Protein AF-A0A6A6WGK4-F1 (afdb_monomer)

Secondary structure (DSSP, 8-state):
----------------------PPP------------PPP-----HHHHHHHHHHHHHHHHHHHHHHHHHHHHHHHHHHHHHHHHHHHHHHHHHHHHHHHHHHHHHHT-

Organism: NCBI:txid470096

Solvent-accessible surface area (backbone atoms only — not comparable to full-atom values): 7154 Å² total; per-residue (Å²): 140,86,85,81,84,84,78,86,79,81,86,75,85,79,83,81,84,83,89,77,78,90,77,80,91,77,93,78,92,74,83,77,81,71,88,63,79,75,73,80,84,73,76,80,68,58,63,62,57,50,49,54,49,51,49,51,54,50,51,51,52,50,50,49,52,51,50,54,52,54,52,50,52,54,53,52,56,53,52,52,56,55,52,47,54,54,52,51,54,53,50,51,55,53,49,54,52,50,52,52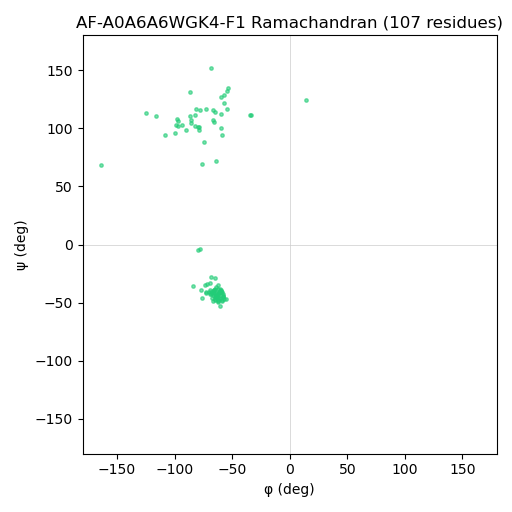,56,48,52,56,58,58,75,74,106

Radius of gyration: 38.35 Å; Cα contacts (8 Å, |Δi|>4): 0; chains: 1; bounding box: 80×57×101 Å

Structure (mmCIF, N/CA/C/O backbone):
data_AF-A0A6A6WGK4-F1
#
_entry.id   AF-A0A6A6WGK4-F1
#
loop_
_atom_site.group_PDB
_atom_site.id
_atom_site.type_symbol
_atom_site.label_atom_id
_atom_site.label_alt_id
_atom_site.label_comp_id
_atom_site.label_asym_id
_atom_site.label_entity_id
_atom_site.label_seq_id
_atom_site.pdbx_PDB_ins_code
_atom_site.Cartn_x
_atom_site.Cartn_y
_atom_site.Cartn_z
_atom_site.occupancy
_atom_site.B_iso_or_equiv
_atom_site.auth_seq_id
_atom_site.auth_comp_id
_atom_site.auth_asym_id
_atom_site.auth_atom_id
_atom_site.pdbx_PDB_model_num
ATOM 1 N N . MET A 1 1 ? -13.316 -50.966 -8.454 1.00 44.81 1 MET A N 1
ATOM 2 C CA . MET A 1 1 ? -12.811 -49.767 -7.752 1.00 44.81 1 MET A CA 1
ATOM 3 C C . MET A 1 1 ? -11.471 -49.378 -8.358 1.00 44.81 1 MET A C 1
ATOM 5 O O . MET A 1 1 ? -10.454 -49.970 -8.032 1.00 44.81 1 MET A O 1
ATOM 9 N N . SER A 1 2 ? -11.494 -48.462 -9.323 1.00 45.16 2 SER A N 1
ATOM 10 C CA . SER A 1 2 ? -10.332 -47.971 -10.069 1.00 45.16 2 SER A CA 1
ATOM 11 C C . SER A 1 2 ? -9.873 -46.643 -9.468 1.00 45.16 2 SER A C 1
ATOM 13 O O . SER A 1 2 ? -10.512 -45.615 -9.684 1.00 45.16 2 SER A O 1
ATOM 15 N N . SER A 1 3 ? -8.798 -46.672 -8.681 1.00 54.69 3 SER A N 1
ATOM 16 C CA . SER A 1 3 ? -8.192 -45.475 -8.092 1.00 54.69 3 SER A CA 1
ATOM 17 C C . SER A 1 3 ? -7.197 -44.872 -9.082 1.00 54.69 3 SER A C 1
ATOM 19 O O . SER A 1 3 ? -6.165 -45.475 -9.368 1.00 54.69 3 SER A O 1
ATOM 21 N N . GLN A 1 4 ? -7.523 -43.704 -9.635 1.00 61.12 4 GLN A N 1
ATOM 22 C CA . GLN A 1 4 ? -6.603 -42.905 -10.443 1.00 61.12 4 GLN A CA 1
ATOM 23 C C . GLN A 1 4 ? -6.002 -41.816 -9.553 1.00 61.12 4 GLN A C 1
ATOM 25 O O . GLN A 1 4 ? -6.682 -40.863 -9.177 1.00 61.12 4 GLN A O 1
ATOM 30 N N . ILE A 1 5 ? -4.721 -41.960 -9.210 1.00 63.06 5 ILE A N 1
ATOM 31 C CA . ILE A 1 5 ? -3.959 -40.926 -8.506 1.00 63.06 5 ILE A CA 1
ATOM 32 C C . ILE A 1 5 ? -3.400 -39.959 -9.550 1.00 63.06 5 ILE A C 1
ATOM 34 O O . ILE A 1 5 ? -2.455 -40.264 -10.278 1.00 63.06 5 ILE A O 1
ATOM 38 N N . VAL A 1 6 ? -3.999 -38.772 -9.593 1.00 58.84 6 VAL A N 1
ATOM 39 C CA . VAL A 1 6 ? -3.526 -37.598 -10.330 1.00 58.84 6 VAL A CA 1
ATOM 40 C C . VAL A 1 6 ? -2.196 -37.141 -9.728 1.00 58.84 6 VAL A C 1
ATOM 42 O O . VAL A 1 6 ? -2.145 -36.681 -8.589 1.00 58.84 6 VAL A O 1
ATOM 45 N N . LYS A 1 7 ? -1.103 -37.247 -10.488 1.00 52.06 7 LYS A N 1
ATOM 46 C CA . LYS A 1 7 ? 0.188 -36.644 -10.130 1.00 52.06 7 LYS A CA 1
ATOM 47 C C . LYS A 1 7 ? 0.339 -35.310 -10.855 1.00 52.06 7 LYS A C 1
ATOM 49 O O . LYS A 1 7 ? 0.583 -35.264 -12.057 1.00 52.06 7 LYS A O 1
ATOM 54 N N . PHE A 1 8 ? 0.202 -34.226 -10.096 1.00 55.59 8 PHE A N 1
ATOM 55 C CA . PHE A 1 8 ? 0.612 -32.881 -10.490 1.00 55.59 8 PHE A CA 1
ATOM 56 C C . PHE A 1 8 ? 2.122 -32.867 -10.776 1.00 55.59 8 PHE A C 1
ATOM 58 O O . PHE A 1 8 ? 2.935 -33.016 -9.866 1.00 55.59 8 PHE A O 1
ATOM 65 N N . ALA A 1 9 ? 2.508 -32.675 -12.037 1.00 54.62 9 ALA A N 1
ATOM 66 C CA . ALA A 1 9 ? 3.893 -32.424 -12.414 1.00 54.62 9 ALA A CA 1
ATOM 67 C C . ALA A 1 9 ? 4.156 -30.911 -12.403 1.00 54.62 9 ALA A C 1
ATOM 69 O O . ALA A 1 9 ? 3.846 -30.196 -13.356 1.00 54.62 9 ALA A O 1
ATOM 70 N N . ALA A 1 10 ? 4.741 -30.422 -11.310 1.00 58.88 10 ALA A N 1
ATOM 71 C CA . ALA A 1 10 ? 5.312 -29.086 -11.238 1.00 58.88 10 ALA A CA 1
ATOM 72 C C . ALA A 1 10 ? 6.524 -29.000 -12.183 1.00 58.88 10 ALA A C 1
ATOM 74 O O . ALA A 1 10 ? 7.595 -29.534 -11.898 1.00 58.88 10 ALA A O 1
ATOM 75 N N . ARG A 1 11 ? 6.369 -28.322 -13.324 1.00 54.56 11 ARG A N 1
ATOM 76 C CA . ARG A 1 11 ? 7.488 -27.981 -14.212 1.00 54.56 11 ARG A CA 1
ATOM 77 C C . ARG A 1 11 ? 8.297 -26.834 -13.597 1.00 54.56 11 ARG A C 1
ATOM 79 O O . ARG A 1 11 ? 8.049 -25.671 -13.891 1.00 54.56 11 ARG A O 1
ATOM 86 N N . ARG A 1 12 ? 9.280 -27.158 -12.753 1.00 58.84 12 ARG A N 1
ATOM 87 C CA . ARG A 1 12 ? 10.412 -26.267 -12.451 1.00 58.84 12 ARG A CA 1
ATOM 88 C C . ARG A 1 12 ? 11.611 -26.713 -13.280 1.00 58.84 12 ARG A C 1
ATOM 90 O O . ARG A 1 12 ? 12.314 -27.645 -12.908 1.00 58.84 12 ARG A O 1
ATOM 97 N N . ALA A 1 13 ? 11.814 -26.068 -14.425 1.00 56.72 13 ALA A N 1
ATOM 98 C CA . ALA A 1 13 ? 13.013 -26.256 -15.229 1.00 56.72 13 ALA A CA 1
ATOM 99 C C . ALA A 1 13 ? 14.152 -25.423 -14.621 1.00 56.72 13 ALA A C 1
ATOM 101 O O . ALA A 1 13 ? 14.209 -24.210 -14.796 1.00 56.72 13 ALA A O 1
ATOM 102 N N . PHE A 1 14 ? 15.039 -26.085 -13.882 1.00 61.16 14 PHE A N 1
ATOM 103 C CA . PHE A 1 14 ? 16.356 -25.557 -13.543 1.00 61.16 14 PHE A CA 1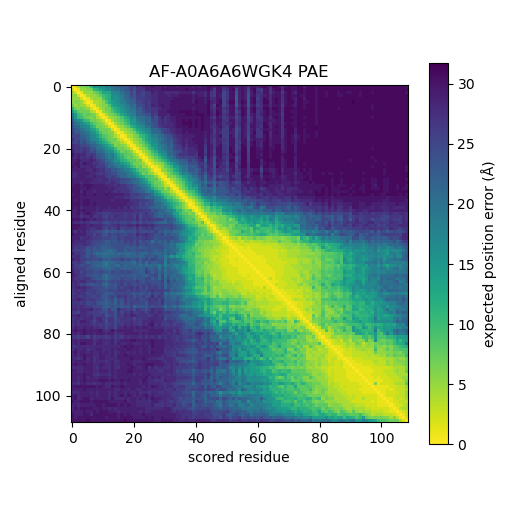
ATOM 104 C C . PHE A 1 14 ? 17.279 -25.818 -14.735 1.00 61.16 14 PHE A C 1
ATOM 106 O O . PHE A 1 14 ? 17.571 -26.968 -15.058 1.00 61.16 14 PHE A O 1
ATOM 113 N N . THR A 1 15 ? 17.706 -24.766 -15.429 1.00 63.88 15 THR A N 1
ATOM 114 C CA . THR A 1 15 ? 18.685 -24.875 -16.515 1.00 63.88 15 THR A CA 1
ATOM 115 C C . THR A 1 15 ? 20.086 -25.023 -15.928 1.00 63.88 15 THR A C 1
ATOM 117 O O . THR A 1 15 ? 20.591 -24.133 -15.248 1.00 63.88 15 THR A O 1
ATOM 120 N N . THR A 1 16 ? 20.692 -26.175 -16.192 1.00 61.88 16 THR A N 1
ATOM 121 C CA . THR A 1 16 ? 22.059 -26.579 -15.851 1.00 61.88 16 THR A CA 1
ATOM 122 C C . THR A 1 16 ? 23.112 -25.617 -16.406 1.00 61.88 16 THR A C 1
ATOM 124 O O . THR A 1 16 ? 23.143 -25.353 -17.607 1.00 61.88 16 THR A O 1
ATOM 127 N N . VAL A 1 17 ? 24.022 -25.153 -15.545 1.00 60.59 17 VAL A N 1
ATOM 128 C CA . VAL A 1 17 ? 25.243 -24.435 -15.938 1.00 60.59 17 VAL A CA 1
ATOM 129 C C . VAL A 1 17 ? 26.295 -25.467 -16.343 1.00 60.59 17 VAL A C 1
ATOM 1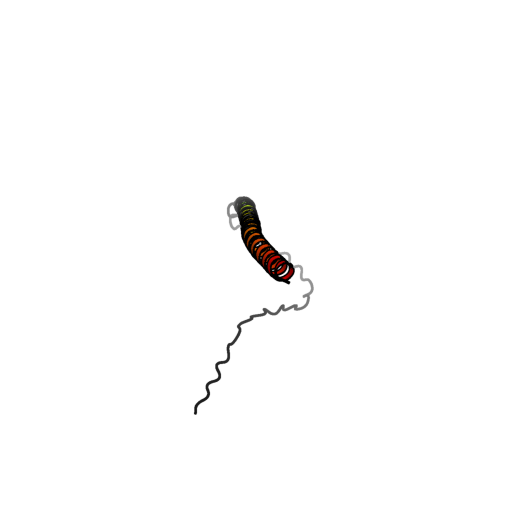31 O O . VAL A 1 17 ? 26.724 -26.272 -15.520 1.00 60.59 17 VAL A O 1
ATOM 134 N N . ASN A 1 18 ? 26.711 -25.453 -17.610 1.00 65.81 18 ASN A N 1
ATOM 135 C CA . ASN A 1 18 ? 27.784 -26.304 -18.118 1.00 65.81 18 ASN A CA 1
ATOM 136 C C . ASN A 1 18 ? 29.099 -25.505 -18.133 1.00 65.81 18 ASN A C 1
ATOM 138 O O . ASN A 1 18 ? 29.308 -24.673 -19.013 1.00 65.81 18 ASN A O 1
ATOM 142 N N . VAL A 1 19 ? 29.977 -25.734 -17.152 1.00 63.03 19 VAL A N 1
ATOM 143 C CA . VAL A 1 19 ? 31.349 -25.203 -17.158 1.00 63.03 19 VAL A CA 1
ATOM 144 C C . VAL A 1 19 ? 32.260 -26.263 -17.765 1.00 63.03 19 VAL A C 1
ATOM 146 O O . VAL A 1 19 ? 32.613 -27.240 -17.111 1.00 63.03 19 VAL A O 1
ATOM 14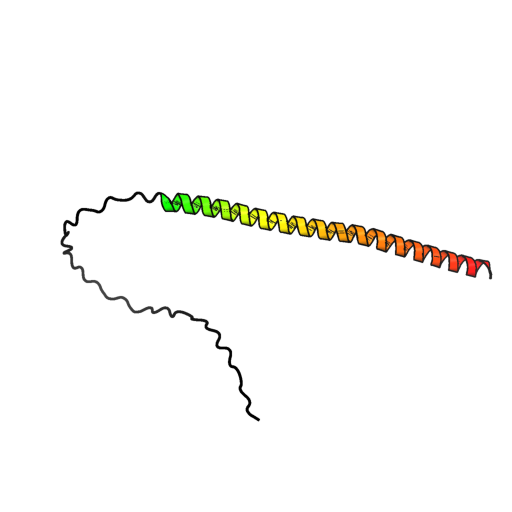9 N N . SER A 1 20 ? 32.652 -26.065 -19.023 1.00 63.69 20 SER A N 1
ATOM 150 C CA . SER A 1 20 ? 33.634 -26.909 -19.706 1.00 63.69 20 SER A CA 1
ATOM 151 C C . SER A 1 20 ? 34.882 -26.102 -20.071 1.00 63.69 20 SER A C 1
ATOM 153 O O . SER A 1 20 ? 34.840 -25.203 -20.903 1.00 63.69 20 SER A O 1
ATOM 155 N N . ARG A 1 21 ? 35.965 -26.453 -19.366 1.00 60.34 21 ARG A N 1
ATOM 156 C CA . ARG A 1 21 ? 37.412 -26.305 -19.617 1.00 60.34 21 ARG A CA 1
ATOM 157 C C . ARG A 1 21 ? 37.890 -25.359 -20.734 1.00 60.34 21 ARG A C 1
ATOM 159 O O . ARG A 1 21 ? 37.648 -25.557 -21.919 1.00 60.34 21 ARG A O 1
ATOM 166 N N . THR A 1 22 ? 38.742 -24.436 -20.297 1.00 60.59 22 THR A N 1
ATOM 167 C CA . THR A 1 22 ? 39.772 -23.690 -21.031 1.00 60.59 22 THR A CA 1
ATOM 168 C C . THR A 1 22 ? 40.443 -24.486 -22.158 1.00 60.59 22 THR A C 1
ATOM 170 O O . THR A 1 22 ? 41.236 -25.392 -21.903 1.00 60.59 22 THR A O 1
ATOM 173 N N . GLN A 1 23 ? 40.191 -24.091 -23.409 1.00 67.94 23 GLN A N 1
ATOM 174 C CA . GLN A 1 23 ? 41.042 -24.447 -24.546 1.00 67.94 23 GLN A CA 1
ATOM 175 C C . GLN A 1 23 ? 42.178 -23.426 -24.680 1.00 67.94 23 GLN A C 1
ATOM 177 O O . GLN A 1 23 ? 41.965 -22.214 -24.616 1.00 67.94 23 GLN A O 1
ATOM 182 N N . ALA A 1 24 ? 43.399 -23.940 -24.809 1.00 61.66 24 ALA A N 1
ATOM 183 C CA . ALA A 1 24 ? 44.616 -23.163 -24.969 1.00 61.66 24 ALA A CA 1
ATOM 184 C C . ALA A 1 24 ? 44.664 -22.436 -26.328 1.00 61.66 24 ALA A C 1
ATOM 186 O O . ALA A 1 24 ? 44.072 -22.856 -27.317 1.00 61.66 24 ALA A O 1
ATOM 187 N N . ARG A 1 25 ? 45.382 -21.313 -26.325 1.00 61.31 25 ARG A N 1
ATOM 188 C CA . ARG A 1 25 ? 45.510 -20.286 -27.367 1.00 61.31 25 ARG A CA 1
ATOM 189 C C . ARG A 1 25 ? 45.945 -20.831 -28.737 1.00 61.31 25 ARG A C 1
ATOM 191 O O . ARG A 1 25 ? 46.995 -21.455 -28.839 1.00 61.31 25 ARG A O 1
ATOM 198 N N . GLY A 1 26 ? 45.235 -20.419 -29.787 1.00 61.62 26 GLY A N 1
ATOM 199 C CA . GLY A 1 26 ? 45.756 -20.315 -31.150 1.00 61.62 26 GLY A CA 1
ATOM 200 C C . GLY A 1 26 ? 45.526 -18.894 -31.665 1.00 61.62 26 GLY A C 1
ATOM 201 O O . GLY A 1 26 ? 44.384 -18.472 -31.824 1.00 61.62 26 GLY A O 1
ATOM 202 N N . PHE A 1 27 ? 46.596 -18.127 -31.880 1.00 63.38 27 PHE A N 1
ATOM 203 C CA . PHE A 1 27 ? 46.516 -16.852 -32.593 1.00 63.38 27 PHE A CA 1
ATOM 204 C C . PHE A 1 27 ? 46.544 -17.142 -34.093 1.00 63.38 27 PHE A C 1
ATOM 206 O O . PHE A 1 27 ? 47.606 -17.389 -34.655 1.00 63.38 27 PHE A O 1
ATOM 213 N N . GLN A 1 28 ? 45.383 -17.097 -34.745 1.00 65.19 28 GLN A N 1
ATOM 214 C CA . GLN A 1 28 ? 45.297 -17.027 -36.201 1.00 65.19 28 GLN A CA 1
ATOM 215 C C . GLN A 1 28 ? 44.833 -15.618 -36.588 1.00 65.19 28 GLN A C 1
ATOM 217 O O . GLN A 1 28 ? 43.644 -15.311 -36.613 1.00 65.19 28 GLN A O 1
ATOM 222 N N . SER A 1 29 ? 45.795 -14.739 -36.868 1.00 67.44 29 SER A N 1
ATOM 223 C CA . SER A 1 29 ? 45.544 -13.455 -37.521 1.00 67.44 29 SER A CA 1
ATOM 224 C C . SER A 1 29 ? 45.384 -13.693 -39.018 1.00 67.44 29 SER A C 1
ATOM 226 O O . SER A 1 29 ? 46.377 -13.861 -39.720 1.00 67.44 29 SER A O 1
ATOM 228 N N . SER A 1 30 ? 44.144 -13.717 -39.504 1.00 60.53 30 SER A N 1
ATOM 229 C CA . SER A 1 30 ? 43.781 -13.440 -40.903 1.00 60.53 30 SER A CA 1
ATOM 230 C C . SER A 1 30 ? 42.275 -13.175 -40.980 1.00 60.53 30 SER A C 1
ATOM 232 O O . SER A 1 30 ? 41.508 -13.983 -41.499 1.00 60.53 30 SER A O 1
ATOM 234 N N . GLN A 1 31 ? 41.827 -12.051 -40.417 1.00 59.69 31 GLN A N 1
ATOM 235 C CA . GLN A 1 31 ? 40.485 -11.545 -40.690 1.00 59.69 31 GLN A CA 1
ATOM 236 C C . GLN A 1 31 ? 40.550 -10.851 -42.056 1.00 59.69 31 GLN A C 1
ATOM 238 O O . GLN A 1 31 ? 41.038 -9.730 -42.168 1.00 59.69 31 GLN A O 1
ATOM 243 N N . THR A 1 32 ? 40.128 -11.538 -43.119 1.00 62.44 32 THR A N 1
ATOM 244 C CA . THR A 1 32 ? 39.882 -10.864 -44.396 1.00 62.44 32 THR A CA 1
ATOM 245 C C . THR A 1 32 ? 38.689 -9.939 -44.184 1.00 62.44 32 THR A C 1
ATOM 247 O O . THR A 1 32 ? 37.557 -10.389 -44.007 1.00 62.44 32 THR A O 1
ATOM 250 N N . LEU A 1 33 ? 38.958 -8.633 -44.125 1.00 59.03 33 LEU A N 1
ATOM 251 C CA . LEU A 1 33 ? 37.941 -7.590 -44.190 1.00 59.03 33 LEU A CA 1
ATOM 252 C C . LEU A 1 33 ? 37.206 -7.758 -45.521 1.00 59.03 33 LEU A C 1
ATOM 254 O O . LEU A 1 33 ? 37.659 -7.288 -46.561 1.00 59.03 33 LEU A O 1
ATOM 258 N N . ARG A 1 34 ? 36.085 -8.483 -45.507 1.00 61.03 34 ARG A N 1
ATOM 259 C CA . ARG A 1 34 ? 35.104 -8.348 -46.576 1.00 61.03 34 ARG A CA 1
ATOM 260 C C . ARG A 1 34 ? 34.535 -6.950 -46.439 1.00 61.03 34 ARG A C 1
ATOM 262 O O . ARG A 1 34 ? 33.927 -6.639 -45.417 1.00 61.03 34 ARG A O 1
ATOM 269 N N . ASP A 1 35 ? 34.778 -6.139 -47.459 1.00 57.06 35 ASP A N 1
ATOM 270 C CA . ASP A 1 35 ? 34.171 -4.832 -47.674 1.00 57.06 35 ASP A CA 1
ATOM 271 C C . ASP A 1 35 ? 32.658 -5.015 -47.883 1.00 57.06 35 ASP A C 1
ATOM 273 O O . ASP A 1 35 ? 32.123 -5.007 -48.988 1.00 57.06 35 ASP A O 1
ATOM 277 N N . VAL A 1 36 ? 31.962 -5.340 -46.796 1.00 59.78 36 VAL A N 1
ATOM 278 C CA . VAL A 1 36 ? 30.515 -5.240 -46.708 1.00 59.78 36 VAL A CA 1
ATOM 279 C C . VAL A 1 36 ? 30.285 -3.803 -46.295 1.00 59.78 36 VAL A C 1
ATOM 281 O O . VAL A 1 36 ? 30.551 -3.462 -45.142 1.00 59.78 36 VAL A O 1
ATOM 284 N N . ALA A 1 37 ? 29.853 -2.977 -47.252 1.00 64.31 37 ALA A N 1
ATOM 285 C CA . ALA A 1 37 ? 29.484 -1.583 -47.039 1.00 64.31 37 ALA A CA 1
ATOM 286 C C . ALA A 1 37 ? 28.844 -1.422 -45.653 1.00 64.31 37 ALA A C 1
ATOM 288 O O . ALA A 1 37 ? 27.786 -1.997 -45.377 1.00 64.31 37 ALA A O 1
ATOM 289 N N . ALA A 1 38 ? 29.552 -0.725 -44.760 1.00 65.62 38 ALA A N 1
ATOM 290 C CA . ALA A 1 38 ? 29.178 -0.620 -43.362 1.00 65.62 38 ALA A CA 1
ATOM 291 C C . ALA A 1 38 ? 27.735 -0.114 -43.270 1.00 65.62 38 ALA A C 1
ATOM 293 O O . ALA A 1 38 ? 27.426 0.993 -43.718 1.00 65.62 38 ALA A O 1
ATOM 294 N N . ALA A 1 39 ? 26.837 -0.934 -42.715 1.00 67.94 39 ALA A N 1
ATOM 295 C CA . ALA A 1 39 ? 25.466 -0.513 -42.477 1.00 67.94 39 ALA A CA 1
ATOM 296 C C . ALA A 1 39 ? 25.493 0.791 -41.658 1.00 67.94 39 ALA A C 1
ATOM 298 O O . ALA A 1 39 ? 26.261 0.881 -40.693 1.00 67.94 39 ALA A O 1
ATOM 299 N N . PRO A 1 40 ? 24.698 1.813 -42.026 1.00 72.62 40 PRO A N 1
ATOM 300 C CA . PRO A 1 40 ? 24.783 3.123 -41.397 1.00 72.62 40 PRO A CA 1
ATOM 301 C C . PRO A 1 40 ? 24.577 2.985 -39.888 1.00 72.62 40 PRO A C 1
ATOM 303 O O . PRO A 1 40 ? 23.551 2.472 -39.436 1.00 72.62 40 PRO A O 1
ATOM 306 N N . ALA A 1 41 ? 25.572 3.427 -39.114 1.00 70.75 41 ALA A N 1
ATOM 307 C CA . ALA A 1 41 ? 25.580 3.326 -37.662 1.00 70.75 41 ALA A CA 1
ATOM 308 C C . ALA A 1 41 ? 24.379 4.086 -37.074 1.00 70.75 41 ALA A C 1
ATOM 310 O O . ALA A 1 41 ? 24.374 5.314 -36.966 1.00 70.75 41 ALA A O 1
ATOM 311 N N . ARG A 1 42 ? 23.318 3.355 -36.711 1.00 68.94 42 ARG A N 1
ATOM 312 C CA . ARG A 1 42 ? 22.132 3.937 -36.077 1.00 68.94 42 ARG A CA 1
ATOM 313 C C . ARG A 1 42 ? 22.492 4.317 -34.647 1.00 68.94 42 ARG A C 1
ATOM 315 O O . ARG A 1 42 ? 22.820 3.456 -33.835 1.00 68.94 42 ARG A O 1
ATOM 322 N N . LYS A 1 43 ? 22.430 5.614 -34.335 1.00 69.69 43 LYS A N 1
ATOM 323 C CA . LYS A 1 43 ? 22.692 6.121 -32.982 1.00 69.69 43 LYS A CA 1
ATOM 324 C C . LYS A 1 43 ? 21.695 5.480 -32.001 1.00 69.69 43 LYS A C 1
ATOM 326 O O . LYS A 1 43 ? 20.489 5.573 -32.247 1.00 69.69 43 LYS A O 1
ATOM 331 N N . PRO A 1 44 ? 22.150 4.852 -30.901 1.00 67.81 44 PRO A N 1
ATOM 332 C CA . PRO A 1 44 ? 21.285 4.148 -29.957 1.00 67.81 44 PRO A CA 1
ATOM 333 C C . PRO A 1 44 ? 20.530 5.137 -29.056 1.00 67.81 44 PRO A C 1
ATOM 335 O O . PRO A 1 44 ? 20.762 5.234 -27.857 1.00 67.81 44 PRO A O 1
ATOM 338 N N . VAL A 1 45 ? 19.592 5.890 -29.631 1.00 66.88 45 VAL A N 1
ATOM 339 C CA . VAL A 1 45 ? 18.765 6.867 -28.901 1.00 66.88 45 VAL A CA 1
ATOM 340 C C . VAL A 1 45 ? 17.600 6.219 -28.136 1.00 66.88 45 VAL A C 1
ATOM 342 O O . VAL A 1 45 ? 16.882 6.905 -27.416 1.00 66.88 45 VAL A O 1
ATOM 345 N N . GLY A 1 46 ? 17.398 4.903 -28.270 1.00 67.62 46 GLY A N 1
ATOM 346 C CA . GLY A 1 46 ? 16.267 4.179 -27.674 1.00 67.62 46 GLY A CA 1
ATOM 347 C C . GLY A 1 46 ? 16.462 3.755 -26.215 1.00 67.62 46 GLY A C 1
ATOM 348 O O . GLY A 1 46 ? 15.512 3.817 -25.438 1.00 67.62 46 GLY A O 1
ATOM 349 N N . ALA A 1 47 ? 17.681 3.376 -25.815 1.00 68.50 47 ALA A N 1
ATOM 350 C CA . ALA A 1 47 ? 17.938 2.818 -24.481 1.00 68.50 47 ALA A CA 1
ATOM 351 C C . ALA A 1 47 ? 17.713 3.845 -23.356 1.00 68.50 47 ALA A C 1
ATOM 353 O O . ALA A 1 47 ? 17.079 3.537 -22.352 1.00 68.50 47 ALA A O 1
ATOM 354 N N . PHE A 1 48 ? 18.147 5.093 -23.555 1.00 72.06 48 PHE A N 1
ATOM 355 C CA . PHE A 1 48 ? 17.934 6.169 -22.582 1.00 72.06 48 PHE A CA 1
ATOM 356 C C . PHE A 1 48 ? 16.484 6.668 -22.551 1.00 72.06 48 PHE A C 1
ATOM 358 O O . PHE A 1 48 ? 15.971 6.981 -21.481 1.00 72.06 48 PHE A O 1
ATOM 365 N N . ARG A 1 49 ? 15.794 6.697 -23.701 1.00 76.19 49 ARG A N 1
ATOM 366 C CA . ARG A 1 49 ? 14.389 7.138 -23.780 1.00 76.19 49 ARG A CA 1
ATOM 367 C C . ARG A 1 49 ? 13.442 6.137 -23.123 1.00 76.19 49 ARG A C 1
ATOM 369 O O . ARG A 1 49 ? 12.538 6.555 -22.413 1.00 76.19 49 ARG A O 1
ATOM 376 N N . GLY A 1 50 ? 13.669 4.839 -23.318 1.00 84.06 50 GLY A N 1
ATOM 377 C CA . GLY A 1 50 ? 12.886 3.788 -22.664 1.00 84.06 50 GLY A CA 1
ATOM 378 C C . GLY A 1 50 ? 13.272 3.577 -21.201 1.00 84.06 50 GLY A C 1
ATOM 379 O O . GLY A 1 50 ? 12.395 3.411 -20.362 1.00 84.06 50 GLY A O 1
ATOM 380 N N . GLY A 1 51 ? 14.568 3.638 -20.880 1.00 88.94 51 GLY A N 1
ATOM 381 C CA . GLY A 1 51 ? 15.067 3.445 -19.519 1.00 88.94 51 GLY A CA 1
ATOM 382 C C . GLY A 1 51 ? 14.631 4.553 -18.565 1.00 88.94 51 GLY A C 1
ATOM 383 O O . GLY A 1 51 ? 14.087 4.256 -17.507 1.00 88.94 51 GLY A O 1
ATOM 384 N N . LEU A 1 52 ? 14.799 5.825 -18.949 1.00 90.44 52 LEU A N 1
ATOM 385 C CA . LEU A 1 52 ? 14.388 6.949 -18.102 1.00 90.44 52 LEU A CA 1
ATOM 386 C C . LEU A 1 52 ? 12.865 7.025 -17.971 1.00 90.44 52 LEU A C 1
ATOM 388 O O . LEU A 1 52 ? 12.356 7.216 -16.873 1.00 90.44 52 LEU A O 1
ATOM 392 N N . PHE A 1 53 ? 12.134 6.837 -19.072 1.00 91.69 53 PHE A N 1
ATOM 393 C CA . PHE A 1 53 ? 10.675 6.844 -19.031 1.00 91.69 53 PHE A CA 1
ATOM 394 C C . PHE A 1 53 ? 10.133 5.679 -18.199 1.00 91.69 53 PHE A C 1
ATOM 396 O O . PHE A 1 53 ? 9.333 5.898 -17.300 1.00 91.69 53 PHE A O 1
ATOM 403 N N . GLY A 1 54 ? 10.626 4.459 -18.421 1.00 92.56 54 GLY A N 1
ATOM 404 C CA . GLY A 1 54 ? 10.238 3.285 -17.640 1.00 92.56 54 GLY A CA 1
ATOM 405 C C . GLY A 1 54 ? 10.603 3.409 -16.161 1.00 92.56 54 GLY A C 1
ATOM 406 O O . GLY A 1 54 ? 9.801 3.038 -15.308 1.00 92.56 54 GLY A O 1
ATOM 407 N N . PHE A 1 55 ? 11.763 3.992 -15.843 1.00 93.62 55 PHE A N 1
ATOM 408 C CA . PHE A 1 55 ? 12.153 4.290 -14.466 1.00 93.62 55 PHE A CA 1
ATOM 409 C C . PHE A 1 55 ? 11.193 5.285 -13.813 1.00 93.62 55 PHE A C 1
ATOM 411 O O . PHE A 1 55 ? 10.703 5.021 -12.720 1.00 93.62 55 PHE A O 1
ATOM 418 N N . LEU A 1 56 ? 10.884 6.397 -14.486 1.00 95.12 56 LEU A N 1
ATOM 419 C CA . LEU A 1 56 ? 9.966 7.408 -13.962 1.00 95.12 56 LEU A CA 1
ATOM 420 C C . LEU A 1 56 ? 8.551 6.846 -13.799 1.00 95.12 56 LEU A C 1
ATOM 422 O O . LEU A 1 56 ? 7.944 7.022 -12.747 1.00 95.12 56 LEU A O 1
ATOM 426 N N . THR A 1 57 ? 8.040 6.116 -14.792 1.00 96.25 57 THR A N 1
ATOM 427 C CA . THR A 1 57 ? 6.735 5.452 -14.697 1.00 96.25 57 THR A CA 1
ATOM 428 C C . THR A 1 57 ? 6.715 4.432 -13.558 1.00 96.25 57 THR A C 1
ATOM 430 O O . THR A 1 57 ? 5.761 4.405 -12.785 1.00 96.25 57 THR A O 1
ATOM 433 N N . GLY A 1 58 ? 7.774 3.634 -13.400 1.00 96.00 58 GLY A N 1
ATOM 434 C CA . GLY A 1 58 ? 7.913 2.676 -12.303 1.00 96.00 58 GLY A CA 1
ATOM 435 C C . GLY A 1 58 ? 7.993 3.345 -10.929 1.00 96.00 58 GLY A C 1
ATOM 436 O O . GLY A 1 58 ? 7.336 2.895 -9.991 1.00 96.00 58 GLY A O 1
ATOM 437 N N . ALA A 1 59 ? 8.739 4.445 -10.809 1.00 96.38 59 ALA A N 1
ATOM 438 C CA . ALA A 1 59 ? 8.850 5.228 -9.582 1.00 96.38 59 ALA A CA 1
ATOM 439 C C . ALA A 1 59 ? 7.504 5.854 -9.188 1.00 96.38 59 ALA A C 1
ATOM 441 O O . ALA A 1 59 ? 7.098 5.745 -8.033 1.00 96.38 59 ALA A O 1
ATOM 442 N N . VAL A 1 60 ? 6.774 6.436 -10.146 1.00 96.81 60 VAL A N 1
ATOM 443 C CA . VAL A 1 60 ? 5.430 6.988 -9.912 1.00 96.81 60 VAL A CA 1
ATOM 444 C C . VAL A 1 60 ? 4.443 5.888 -9.528 1.00 96.81 60 VAL A C 1
ATOM 446 O O . VAL A 1 60 ? 3.711 6.056 -8.560 1.00 96.81 60 VAL A O 1
ATOM 449 N N . ALA A 1 61 ? 4.443 4.749 -10.227 1.00 97.00 61 ALA A N 1
ATOM 450 C CA . ALA A 1 61 ? 3.572 3.621 -9.896 1.00 97.00 61 ALA A CA 1
ATOM 451 C C . ALA A 1 61 ? 3.858 3.070 -8.489 1.00 97.00 61 ALA A C 1
ATOM 453 O O . ALA A 1 61 ? 2.931 2.809 -7.725 1.00 97.00 61 ALA A O 1
ATOM 454 N N . SER A 1 62 ? 5.138 2.952 -8.125 1.00 95.62 62 SER A N 1
ATOM 455 C CA . SER A 1 62 ? 5.559 2.489 -6.797 1.00 95.62 62 SER A CA 1
ATOM 456 C C . SER A 1 62 ? 5.173 3.491 -5.704 1.00 95.62 62 SER A C 1
ATOM 458 O O . SER A 1 62 ? 4.643 3.097 -4.668 1.00 95.62 62 SER A O 1
ATOM 460 N N . GLY A 1 63 ? 5.373 4.791 -5.950 1.00 94.62 63 GLY A N 1
ATOM 461 C CA . GLY A 1 63 ? 4.964 5.862 -5.040 1.00 94.62 63 GLY A CA 1
ATOM 462 C C . GLY A 1 63 ? 3.447 5.938 -4.861 1.00 94.62 63 GLY A C 1
ATOM 463 O O . GLY A 1 63 ? 2.970 6.037 -3.734 1.00 94.62 63 GLY A O 1
ATOM 464 N N . ALA A 1 64 ? 2.677 5.815 -5.945 1.00 94.88 64 ALA A N 1
ATOM 465 C CA . ALA A 1 64 ? 1.219 5.754 -5.887 1.00 94.88 64 ALA A CA 1
ATOM 466 C C . ALA A 1 64 ? 0.745 4.523 -5.102 1.00 94.88 64 ALA A C 1
ATOM 468 O O . ALA A 1 64 ? -0.106 4.651 -4.227 1.00 94.88 64 ALA A O 1
ATOM 469 N N . GLY A 1 65 ? 1.333 3.347 -5.349 1.00 94.19 65 GLY A N 1
ATOM 470 C CA . GLY A 1 65 ? 1.029 2.127 -4.599 1.00 94.19 65 GLY A CA 1
ATOM 471 C C . GLY A 1 65 ? 1.266 2.285 -3.094 1.00 94.19 65 GLY A C 1
ATOM 472 O O . GLY A 1 65 ? 0.383 1.968 -2.298 1.00 94.19 65 GLY A O 1
ATOM 473 N N . MET A 1 66 ? 2.415 2.850 -2.703 1.00 91.75 66 MET A N 1
ATOM 474 C CA . MET A 1 66 ? 2.711 3.162 -1.300 1.00 91.75 66 MET A CA 1
ATOM 475 C C . MET A 1 66 ? 1.706 4.167 -0.718 1.00 91.75 66 MET A C 1
ATOM 477 O O . MET A 1 66 ? 1.193 3.952 0.378 1.00 91.75 66 MET A O 1
A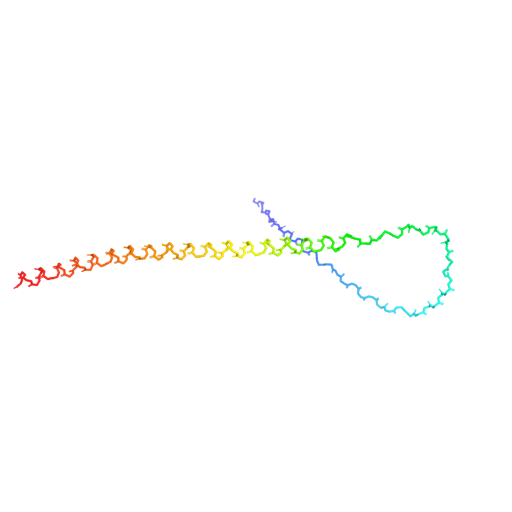TOM 481 N N . TYR A 1 67 ? 1.405 5.246 -1.448 1.00 91.88 67 TYR A N 1
ATOM 482 C CA . TYR A 1 67 ? 0.469 6.280 -1.007 1.00 91.88 67 TYR A CA 1
ATOM 483 C C . TYR A 1 67 ? -0.925 5.705 -0.733 1.00 91.88 67 TYR A C 1
ATOM 485 O O . TYR A 1 67 ? -1.491 5.950 0.332 1.00 91.88 67 TYR A O 1
ATOM 493 N N . TYR A 1 68 ? -1.455 4.892 -1.651 1.00 89.06 68 TYR A N 1
ATOM 494 C CA . TYR A 1 68 ? -2.764 4.259 -1.482 1.00 89.06 68 TYR A CA 1
ATOM 495 C C . TYR A 1 68 ? -2.788 3.258 -0.329 1.00 89.06 68 TYR A C 1
ATOM 497 O O . TYR A 1 68 ? -3.775 3.217 0.405 1.00 89.06 68 TYR A O 1
ATOM 505 N N . TYR A 1 69 ? -1.715 2.487 -0.140 1.00 89.31 69 TYR A N 1
ATOM 506 C CA . TYR A 1 69 ? -1.613 1.559 0.984 1.00 89.31 69 TYR A CA 1
ATOM 507 C C . TYR A 1 69 ? -1.680 2.298 2.325 1.00 89.31 69 TYR A C 1
ATOM 509 O O . TYR A 1 69 ? -2.535 2.010 3.158 1.00 89.31 69 TYR A O 1
ATOM 517 N N . VAL A 1 70 ? -0.824 3.306 2.500 1.00 83.00 70 VAL A N 1
ATOM 518 C CA . VAL A 1 70 ? -0.752 4.092 3.736 1.00 83.00 70 VAL A CA 1
ATOM 519 C C . VAL A 1 70 ? -2.067 4.831 3.991 1.00 83.00 70 VAL A C 1
ATOM 521 O O . VAL A 1 70 ? -2.575 4.828 5.109 1.00 83.00 70 VAL A O 1
ATOM 524 N N . PHE A 1 71 ? -2.664 5.421 2.954 1.00 83.00 71 PHE A N 1
ATOM 525 C CA . PHE A 1 71 ? -3.960 6.088 3.060 1.00 83.00 71 PHE A CA 1
ATOM 526 C C . PHE A 1 71 ? -5.075 5.136 3.513 1.00 83.00 71 PHE A C 1
ATOM 528 O O . PHE A 1 71 ? -5.909 5.513 4.336 1.00 83.00 71 PHE A O 1
ATOM 535 N N . ASN A 1 72 ? -5.089 3.903 3.004 1.00 78.81 72 ASN A N 1
ATOM 536 C CA . ASN A 1 72 ? -6.067 2.903 3.413 1.00 78.81 72 ASN A CA 1
ATOM 537 C C . ASN A 1 72 ? -5.894 2.519 4.888 1.00 78.81 72 ASN A C 1
ATOM 539 O O . ASN A 1 72 ? -6.876 2.512 5.628 1.00 78.81 72 ASN A O 1
ATOM 543 N N . GLU A 1 73 ? -4.653 2.295 5.325 1.00 78.38 73 GLU A N 1
ATOM 544 C CA . GLU A 1 73 ? -4.339 1.986 6.723 1.00 78.38 73 GLU A CA 1
ATOM 545 C C . GLU A 1 73 ? -4.822 3.104 7.661 1.00 78.38 73 GLU A C 1
ATOM 547 O O . GLU A 1 73 ? -5.510 2.846 8.648 1.00 78.38 73 GLU A O 1
ATOM 552 N N . TYR A 1 74 ? -4.584 4.369 7.289 1.00 77.44 74 TYR A N 1
ATOM 553 C CA . TYR A 1 74 ? -5.089 5.523 8.038 1.00 77.44 74 TYR A CA 1
ATOM 554 C C . TYR A 1 74 ? -6.619 5.554 8.140 1.00 77.44 74 TYR A C 1
ATOM 556 O O . TYR A 1 74 ? -7.160 5.912 9.190 1.00 77.44 74 TYR A O 1
ATOM 564 N N . ARG A 1 75 ? -7.347 5.194 7.074 1.00 77.69 75 ARG A N 1
ATOM 565 C CA . ARG A 1 75 ? -8.818 5.146 7.121 1.00 77.69 75 ARG A CA 1
ATOM 566 C C . ARG A 1 75 ? -9.320 4.030 8.028 1.00 77.69 75 ARG A C 1
ATOM 568 O O . ARG A 1 75 ? -10.260 4.264 8.784 1.00 77.69 75 ARG A O 1
ATOM 575 N N . VAL A 1 76 ? -8.684 2.861 7.977 1.00 76.56 76 VAL A N 1
ATOM 576 C CA . VAL A 1 76 ? -9.023 1.720 8.835 1.00 76.56 76 VAL A CA 1
ATOM 577 C C . VAL A 1 76 ? -8.805 2.084 10.305 1.00 76.56 76 VAL A C 1
ATOM 579 O O . VAL A 1 76 ? -9.740 1.962 11.096 1.00 76.56 76 VAL A O 1
ATOM 582 N N . SER A 1 77 ? -7.649 2.647 10.672 1.00 67.06 77 SER A N 1
ATOM 583 C CA . SER A 1 77 ? -7.382 3.059 12.059 1.00 67.06 77 SER A CA 1
ATOM 584 C C . SER A 1 77 ? -8.363 4.121 12.572 1.00 67.06 77 SER A C 1
ATOM 586 O O . SER A 1 77 ? -8.832 4.026 13.703 1.00 67.06 77 SER A O 1
ATOM 588 N N . ASN A 1 78 ? -8.740 5.099 11.742 1.00 71.25 78 ASN A N 1
ATOM 589 C CA . ASN A 1 78 ? -9.718 6.120 12.136 1.00 71.25 78 ASN A CA 1
ATOM 590 C C . ASN A 1 78 ? -11.143 5.568 12.291 1.00 71.25 78 ASN A C 1
ATOM 592 O O . ASN A 1 78 ? -11.896 6.036 13.148 1.00 71.25 78 ASN A O 1
ATOM 596 N N . SER A 1 79 ? -11.521 4.569 11.488 1.00 68.50 79 SER A N 1
ATOM 597 C CA . SER A 1 79 ? -12.820 3.908 11.648 1.00 68.50 79 SER A CA 1
ATOM 598 C C . SER A 1 79 ? -12.904 3.122 12.960 1.00 68.50 79 SER A C 1
ATOM 600 O O . SER A 1 79 ? -13.900 3.242 13.670 1.00 68.50 79 SER A O 1
ATOM 602 N N . LEU A 1 80 ? -11.821 2.438 13.346 1.00 68.62 80 LEU A N 1
ATOM 603 C CA . LEU A 1 80 ? -11.735 1.694 14.605 1.00 68.62 80 LEU A CA 1
ATOM 604 C C . LEU A 1 80 ? -11.783 2.613 15.833 1.00 68.62 80 LEU A C 1
ATOM 606 O O . LEU A 1 80 ? -12.466 2.300 16.802 1.00 68.62 80 LEU A O 1
ATOM 610 N N . LEU A 1 81 ? -11.129 3.779 15.780 1.00 65.88 81 LEU A N 1
ATOM 611 C CA . LEU A 1 81 ? -11.213 4.781 16.854 1.00 65.88 81 LEU A CA 1
ATOM 612 C C . LEU A 1 81 ? -12.642 5.305 17.055 1.00 65.88 81 LEU A C 1
ATOM 614 O O . LEU A 1 81 ? -13.052 5.585 18.178 1.00 65.88 81 LEU A O 1
ATOM 618 N N . THR A 1 82 ? -13.413 5.431 15.974 1.00 71.00 82 THR A N 1
ATOM 619 C CA . THR A 1 82 ? -14.807 5.885 16.060 1.00 71.00 82 THR A CA 1
ATOM 620 C C . THR A 1 82 ? -15.707 4.803 16.657 1.00 71.00 82 THR A C 1
ATOM 622 O O . THR A 1 82 ? -16.562 5.103 17.486 1.00 71.00 82 THR A O 1
ATOM 625 N N . GLU A 1 83 ? -15.499 3.542 16.275 1.00 70.06 83 GLU A N 1
ATOM 626 C CA . GLU A 1 83 ? -16.213 2.394 16.843 1.00 70.06 83 GLU A CA 1
ATOM 627 C C . GLU A 1 83 ? -15.932 2.224 18.345 1.00 70.06 83 GLU A C 1
ATOM 629 O O . GLU A 1 83 ? -16.862 2.013 19.126 1.00 70.06 83 GLU A O 1
ATOM 634 N N . ASP A 1 84 ? -14.679 2.408 18.769 1.00 79.44 84 ASP A N 1
ATOM 635 C CA . ASP A 1 84 ? -14.280 2.300 20.175 1.00 79.44 84 ASP A CA 1
ATOM 636 C C . ASP A 1 84 ? -14.934 3.375 21.061 1.00 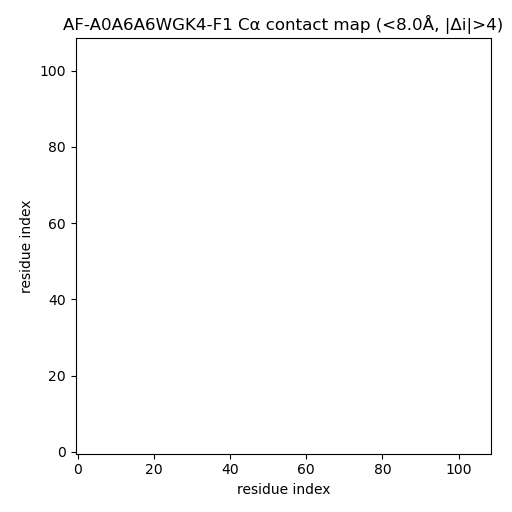79.44 84 ASP A C 1
ATOM 638 O O . ASP A 1 84 ? -15.410 3.076 22.156 1.00 79.44 84 ASP A O 1
ATOM 642 N N . ILE A 1 85 ? -15.077 4.613 20.570 1.00 79.38 85 ILE A N 1
ATOM 643 C CA . ILE A 1 85 ? -15.801 5.673 21.296 1.00 79.38 85 ILE A CA 1
ATOM 644 C C . ILE A 1 85 ? -17.247 5.248 21.588 1.00 79.38 85 ILE A C 1
ATOM 646 O O . ILE A 1 85 ? -17.733 5.428 22.709 1.00 79.38 85 ILE A O 1
ATOM 650 N N . TYR A 1 86 ? -17.938 4.660 20.610 1.00 76.12 86 TYR A N 1
ATOM 651 C CA . TYR A 1 86 ? -19.305 4.174 20.809 1.00 76.12 86 TYR A CA 1
ATOM 652 C C . TYR A 1 86 ? -19.359 2.962 21.746 1.00 76.12 86 TYR A C 1
ATOM 654 O O . TYR A 1 86 ? -20.252 2.877 22.598 1.00 76.12 86 TYR A O 1
ATOM 662 N N . ALA A 1 87 ? -18.392 2.047 21.644 1.00 78.94 87 ALA A N 1
ATOM 663 C CA . ALA A 1 87 ? -18.277 0.912 22.552 1.00 78.94 87 ALA A CA 1
ATOM 664 C C . ALA A 1 87 ? -18.081 1.377 24.005 1.00 78.94 87 ALA A C 1
ATOM 666 O O . ALA A 1 87 ? -18.803 0.919 24.899 1.00 78.94 87 ALA A O 1
ATOM 667 N N . LEU A 1 88 ? -17.190 2.345 24.234 1.00 88.44 88 LEU A N 1
ATOM 668 C CA . LEU A 1 88 ? -16.911 2.915 25.549 1.00 88.44 88 LEU A CA 1
ATOM 669 C C . LEU A 1 88 ? -18.130 3.632 26.136 1.00 88.44 88 LEU A C 1
ATOM 671 O O . LEU A 1 88 ? -18.466 3.412 27.299 1.00 88.44 88 LEU A O 1
ATOM 675 N N . GLN A 1 89 ? -18.846 4.428 25.339 1.00 84.56 89 GLN A N 1
ATOM 676 C CA . GLN A 1 89 ? -20.087 5.073 25.782 1.00 84.56 89 GLN A CA 1
ATOM 677 C C . GLN A 1 89 ? -21.126 4.046 26.246 1.00 84.56 89 GLN A C 1
ATOM 679 O O . GLN A 1 89 ? -21.740 4.217 27.301 1.00 84.56 89 GLN A O 1
ATOM 684 N N . SER A 1 90 ? -21.284 2.944 25.506 1.00 87.44 90 SER A N 1
ATOM 685 C CA . SER A 1 90 ? -22.202 1.870 25.896 1.00 87.44 90 SER A CA 1
ATOM 686 C C . SER A 1 90 ? -21.780 1.184 27.201 1.00 87.44 90 SER A C 1
ATOM 688 O O . SER A 1 90 ? -22.629 0.825 28.020 1.00 87.44 90 SER A O 1
ATOM 690 N N . ALA A 1 91 ? -20.472 1.025 27.421 1.00 88.75 91 ALA A N 1
ATOM 691 C CA . ALA A 1 91 ? -19.925 0.424 28.629 1.00 88.75 91 ALA A CA 1
ATOM 692 C C . ALA A 1 91 ? -20.139 1.326 29.853 1.00 88.75 91 ALA A C 1
ATOM 694 O O . ALA A 1 91 ? -20.565 0.834 30.897 1.00 88.75 91 ALA A O 1
ATOM 695 N N . 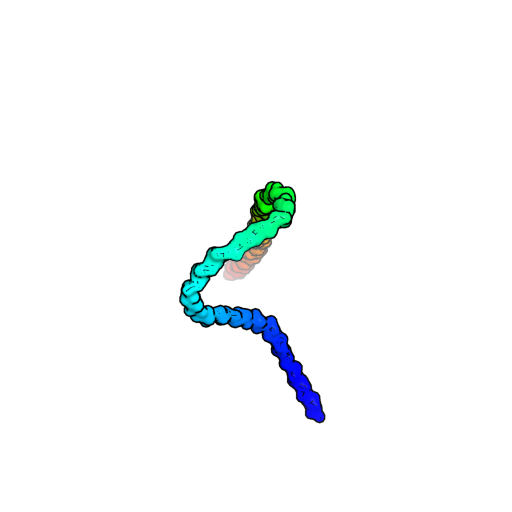VAL A 1 92 ? -19.926 2.639 29.710 1.00 93.19 92 VAL A N 1
ATOM 696 C CA . VAL A 1 92 ? -20.174 3.626 30.774 1.00 93.19 92 VAL A CA 1
ATOM 697 C C . VAL A 1 92 ? -21.652 3.651 31.160 1.00 93.19 92 VAL A C 1
ATOM 699 O O . VAL A 1 92 ? -21.964 3.515 32.338 1.00 93.19 92 VAL A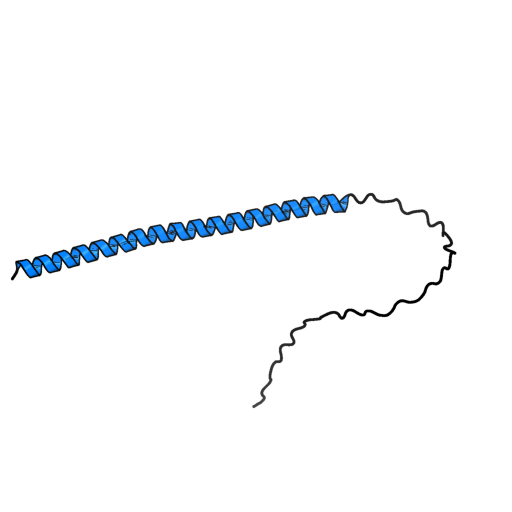 O 1
ATOM 702 N N . GLN A 1 93 ? -22.570 3.705 30.190 1.00 90.19 93 GLN A N 1
ATOM 703 C CA . GLN A 1 93 ? -24.014 3.686 30.470 1.00 90.19 93 GLN A CA 1
ATOM 704 C C . GLN A 1 93 ? -24.452 2.418 31.222 1.00 90.19 93 GLN A C 1
ATOM 706 O O . GLN A 1 93 ? -25.274 2.475 32.139 1.00 90.19 93 GLN A O 1
ATOM 711 N N . ARG A 1 94 ? -23.889 1.257 30.864 1.00 91.12 94 ARG A N 1
ATOM 712 C CA . ARG A 1 94 ? -24.144 -0.006 31.577 1.00 91.12 94 ARG A CA 1
ATOM 713 C C . ARG A 1 94 ? -23.593 0.024 33.001 1.00 91.12 94 ARG A C 1
ATOM 715 O O . ARG A 1 94 ? -24.267 -0.454 33.912 1.00 91.12 94 ARG A O 1
ATOM 722 N N . LEU A 1 95 ? -22.395 0.577 33.194 1.00 92.25 95 LEU A N 1
ATOM 723 C CA . LEU A 1 95 ? -21.764 0.698 34.506 1.00 92.25 95 LEU A CA 1
ATOM 724 C C . LEU A 1 95 ? -22.561 1.632 35.422 1.00 92.25 95 LEU A C 1
ATOM 726 O O . LEU A 1 95 ? -22.858 1.254 36.551 1.00 92.25 95 LEU A O 1
ATOM 730 N N . GLU A 1 96 ? -22.968 2.802 34.928 1.00 92.31 96 GLU A N 1
ATOM 731 C CA . GLU A 1 96 ? -23.824 3.742 35.659 1.00 92.31 96 GLU A CA 1
ATOM 732 C C . GLU A 1 96 ? -25.143 3.087 36.073 1.00 92.31 96 GLU A C 1
ATOM 734 O O . GLU A 1 96 ? -25.543 3.177 37.233 1.00 92.31 96 GLU A O 1
ATOM 739 N N . GLY A 1 97 ? -25.789 2.356 35.158 1.00 91.56 97 GLY A N 1
ATOM 740 C CA . GLY A 1 97 ? -26.990 1.586 35.477 1.00 91.56 97 GLY A CA 1
ATOM 741 C C . GLY A 1 97 ? -26.748 0.541 36.571 1.00 91.56 97 GLY A C 1
ATOM 742 O O . GLY A 1 97 ? -27.575 0.383 37.471 1.00 91.56 97 GLY A O 1
ATOM 743 N N . TYR A 1 98 ? -25.602 -0.143 36.538 1.00 93.69 98 TYR A N 1
ATOM 744 C CA . TYR A 1 98 ? -25.242 -1.136 37.548 1.00 93.69 98 TYR A CA 1
ATOM 745 C C . TYR A 1 98 ? -24.996 -0.498 38.919 1.00 93.69 98 TYR A C 1
ATOM 747 O O . TYR A 1 98 ? -25.552 -0.974 39.909 1.00 93.69 98 TYR A O 1
ATOM 755 N N . VAL A 1 99 ? -24.240 0.603 38.979 1.00 94.00 99 VAL A N 1
ATOM 756 C CA . VAL A 1 99 ? -24.000 1.361 40.218 1.00 94.00 99 VAL A CA 1
ATOM 757 C C . VAL A 1 99 ? -25.319 1.841 40.809 1.00 94.00 99 VAL A C 1
ATOM 759 O O . VAL A 1 99 ? -25.596 1.557 41.970 1.00 94.00 99 VAL A O 1
ATOM 762 N N . LYS A 1 100 ? -26.188 2.444 39.994 1.00 92.06 100 LYS A N 1
ATOM 763 C CA . LYS A 1 100 ? -27.503 2.925 40.435 1.00 92.06 100 LYS A CA 1
ATOM 764 C C . LYS A 1 100 ? -28.375 1.792 40.980 1.00 92.06 100 LYS A C 1
ATOM 766 O O . LYS A 1 100 ? -28.997 1.919 42.027 1.00 92.06 100 LYS A O 1
ATOM 771 N N . SER A 1 101 ? -28.341 0.628 40.325 1.00 91.44 101 SER A N 1
ATOM 772 C CA . SER A 1 101 ? -29.049 -0.563 40.807 1.00 91.44 101 SER A CA 1
ATOM 773 C C . SER A 1 101 ? -28.509 -1.100 42.139 1.00 91.44 101 SER A C 1
ATOM 775 O O . SER A 1 101 ? -29.255 -1.727 42.892 1.00 91.44 101 SER A O 1
ATOM 777 N N . ILE A 1 102 ? -27.217 -0.899 42.424 1.00 93.38 102 ILE A N 1
ATOM 778 C CA . ILE A 1 102 ? -26.606 -1.255 43.708 1.00 93.38 102 ILE A CA 1
ATOM 779 C C . ILE A 1 102 ? -27.005 -0.234 44.771 1.00 93.38 102 ILE A C 1
ATOM 781 O O . ILE A 1 102 ? -27.427 -0.645 45.849 1.00 93.38 102 ILE A O 1
ATOM 785 N N . GLU A 1 103 ? -26.928 1.062 44.469 1.00 90.75 103 GLU A N 1
ATOM 786 C CA . GLU A 1 103 ? -27.346 2.138 45.375 1.00 90.75 103 GLU A CA 1
ATOM 787 C C . GLU A 1 103 ? -28.802 1.959 45.827 1.00 90.75 103 GLU A C 1
ATOM 789 O O . GLU A 1 103 ? -29.071 1.952 47.028 1.00 90.75 103 GLU A O 1
ATOM 794 N N . ASP A 1 104 ? -29.722 1.684 44.897 1.00 91.62 104 ASP A N 1
ATOM 795 C CA . ASP A 1 104 ? -31.138 1.439 45.201 1.00 91.62 104 ASP A CA 1
ATOM 796 C C . ASP A 1 104 ? -31.349 0.226 46.124 1.00 91.62 104 ASP A C 1
ATOM 798 O O . ASP A 1 104 ? -32.228 0.223 46.992 1.00 91.62 104 ASP A O 1
ATOM 802 N N . LYS A 1 105 ? -30.557 -0.839 45.938 1.00 88.50 105 LYS A N 1
ATOM 803 C CA . LYS A 1 105 ? -30.622 -2.049 46.775 1.00 88.50 105 LYS A CA 1
ATOM 804 C C . LYS A 1 105 ? -30.057 -1.812 48.172 1.00 88.50 105 LYS A C 1
ATOM 806 O O . LYS A 1 105 ? -30.553 -2.417 49.118 1.00 88.50 105 LYS A O 1
ATOM 811 N N . VAL A 1 106 ? -29.031 -0.972 48.296 1.00 89.12 106 VAL A N 1
ATOM 812 C CA . VAL A 1 106 ? -28.439 -0.598 49.585 1.00 89.12 106 VAL A CA 1
ATOM 813 C C . VAL A 1 106 ? -29.368 0.342 50.352 1.00 89.12 106 VAL A C 1
ATOM 815 O O . VAL A 1 106 ? -29.560 0.126 51.539 1.00 89.12 106 VAL A O 1
ATOM 818 N N . GLN A 1 107 ? -29.998 1.322 49.694 1.00 80.88 107 GLN A N 1
ATOM 819 C CA . GLN A 1 107 ? -30.940 2.248 50.343 1.00 80.88 107 GLN A CA 1
ATOM 820 C C . GLN A 1 107 ? -32.246 1.594 50.810 1.00 80.88 107 GLN A C 1
ATOM 822 O O . GLN A 1 107 ? -32.877 2.086 51.741 1.00 80.88 107 GLN A O 1
ATOM 827 N N . LYS A 1 108 ? -32.687 0.512 50.157 1.00 6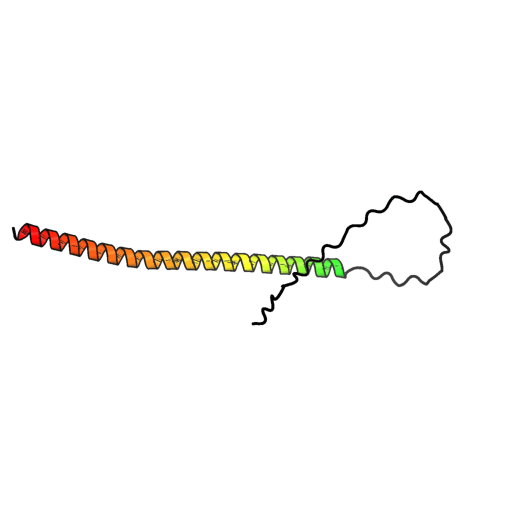9.12 108 LYS A N 1
ATOM 828 C CA . LYS A 1 108 ? -33.890 -0.239 50.559 1.00 69.12 108 LYS A CA 1
ATOM 829 C C . LYS A 1 108 ? -33.674 -1.178 51.750 1.00 69.12 108 LYS A C 1
ATOM 831 O O . LYS A 1 108 ? -34.636 -1.826 52.165 1.00 69.12 108 LYS A O 1
ATOM 836 N N . LYS A 1 109 ? -32.446 -1.297 52.252 1.00 51.28 109 LYS A N 1
ATOM 837 C CA . LYS A 1 109 ? -32.082 -2.154 53.379 1.00 51.28 109 LYS A CA 1
ATOM 838 C C . LYS A 1 109 ? -31.856 -1.319 54.633 1.00 51.28 109 LYS A C 1
ATOM 840 O O . LYS A 1 109 ? -32.222 -1.829 55.712 1.00 51.28 109 LYS A O 1
#

Mean predicted aligned error: 19.76 Å

Sequence (109 aa):
MSSQIVKFAARRAFTTVNVSRTQARGFQSSQTLRDVAAAPARKPVGAFRGGLFGFLTGAVASGAGMYYYVFNEYRVSNSLLTEDIYALQSAVQRLEGYVKSIEDKVQKK

Foldseek 3Di:
DDDDDDDDDDPDDDDDDDDDDDDDDDDDPDDPPPPPPPDPDDDPPPCCVCVVVVVVVVVVVVVVVVVVVVVVVVVVVVVVVVVVVVVVVVVVVVVVVVVVVVVVVVVVD

pLDDT: mean 75.08, std 14.4, range [44.81, 97.0]